Protein AF-A0A1A9W8E7-F1 (afdb_monomer)

Foldseek 3Di:
DPPVVVVVVVVVVVVVLVVPDDPDDPVVSVVVVVVVVVVVVVVVVQCVLVPDPVLVVVVVNDDDDDPVVVVVVVCVVCVVVVDDDDPVVVVVVCCVPVVVVVVVVVVVVVVVVVVVVCVVVVVDPLVRDPDNDD

Solvent-accessible surface area (backbone atoms only — not comparable to full-atom values): 8160 Å² total; per-residue (Å²): 132,66,69,70,56,53,55,51,51,52,50,52,50,50,54,60,51,61,78,71,55,75,98,65,56,71,69,58,51,53,55,49,49,54,50,49,51,52,51,50,52,55,48,50,53,49,49,58,60,70,72,38,65,71,52,56,70,71,76,77,46,81,78,85,88,52,71,66,60,52,50,54,53,50,53,64,71,46,42,73,82,71,60,72,99,40,77,67,57,49,53,52,56,49,45,68,55,51,49,59,53,52,51,50,54,50,52,53,49,52,56,47,54,58,50,54,50,36,56,74,74,56,76,54,56,83,86,76,48,92,78,81,87,127

Radius of gyration: 32.54 Å; Cα contacts (8 Å, |Δi|>4): 14; chains: 1; bounding box: 65×49×81 Å

InterPro domains:
  IPR009866 NADH:ubiquinone oxidoreductase, subunit NDUFB4 [PF07225] (23-132)
  IPR009866 NADH:ubiquinone oxidoreductase, subunit NDUFB4 [PTHR15469] (21-133)

Structure (mmCIF, N/CA/C/O backbone):
data_AF-A0A1A9W8E7-F1
#
_entry.id   AF-A0A1A9W8E7-F1
#
loop_
_atom_site.group_PDB
_atom_site.id
_atom_site.type_symbol
_atom_site.label_atom_id
_atom_site.label_alt_id
_atom_site.label_comp_id
_atom_site.label_asym_id
_atom_site.label_entity_id
_atom_site.label_seq_id
_atom_site.pdbx_PDB_ins_code
_atom_site.Cartn_x
_atom_site.Cartn_y
_atom_site.Cartn_z
_atom_site.occupancy
_atom_site.B_iso_or_equiv
_atom_site.auth_seq_id
_atom_site.auth_comp_id
_atom_site.auth_asym_id
_atom_site.auth_atom_id
_atom_site.pdbx_PDB_model_num
ATOM 1 N N . MET A 1 1 ? 26.414 -9.401 -46.247 1.00 47.16 1 MET A N 1
ATOM 2 C CA . MET A 1 1 ? 24.936 -9.395 -46.399 1.00 47.16 1 MET A CA 1
ATOM 3 C C . MET A 1 1 ? 24.150 -9.124 -45.103 1.00 47.16 1 MET A C 1
ATOM 5 O O . MET A 1 1 ? 22.928 -9.137 -45.153 1.00 47.16 1 MET A O 1
ATOM 9 N N . SER A 1 2 ? 24.801 -8.843 -43.962 1.00 51.91 2 SER A N 1
ATOM 10 C CA . SER A 1 2 ? 24.119 -8.561 -42.680 1.00 51.91 2 SER A CA 1
ATOM 11 C C . SER A 1 2 ? 23.713 -7.082 -42.519 1.00 51.91 2 SER A C 1
ATOM 13 O O . SER A 1 2 ? 22.592 -6.788 -42.121 1.00 51.91 2 SER A O 1
ATOM 15 N N . VAL A 1 3 ? 24.575 -6.149 -42.942 1.00 52.59 3 VAL A N 1
ATOM 16 C CA . VAL A 1 3 ? 24.404 -4.699 -42.706 1.00 52.59 3 VAL A CA 1
ATOM 17 C C . VAL A 1 3 ? 23.151 -4.115 -43.383 1.00 52.59 3 VAL A C 1
ATOM 19 O O . VAL A 1 3 ? 22.425 -3.347 -42.765 1.00 52.59 3 VAL A O 1
ATOM 22 N N . ALA A 1 4 ? 22.830 -4.543 -44.609 1.00 54.62 4 ALA A N 1
ATOM 23 C CA . ALA A 1 4 ? 21.689 -4.015 -45.371 1.00 54.62 4 ALA A CA 1
ATOM 24 C C . ALA A 1 4 ? 20.306 -4.467 -44.852 1.00 54.62 4 ALA A C 1
ATOM 26 O O . ALA A 1 4 ? 19.302 -3.823 -45.137 1.00 54.62 4 ALA A O 1
ATOM 27 N N . LYS A 1 5 ? 20.226 -5.577 -44.100 1.00 53.84 5 LYS A N 1
ATOM 28 C CA . LYS A 1 5 ? 18.956 -6.038 -43.504 1.00 53.84 5 LYS A CA 1
ATOM 29 C C . LYS A 1 5 ? 18.612 -5.278 -42.224 1.00 53.84 5 LYS A C 1
ATOM 31 O O . LYS A 1 5 ? 17.435 -5.088 -41.944 1.00 53.84 5 LYS A O 1
ATOM 36 N N . VAL A 1 6 ? 19.625 -4.838 -41.477 1.00 55.06 6 VAL A N 1
ATOM 37 C CA . VAL A 1 6 ? 19.443 -4.036 -40.259 1.00 55.06 6 VAL A CA 1
ATOM 38 C C . VAL A 1 6 ? 18.951 -2.633 -40.620 1.00 55.06 6 VAL A C 1
ATOM 40 O O . VAL A 1 6 ? 17.954 -2.194 -40.061 1.00 55.06 6 VAL A O 1
ATOM 43 N N . SER A 1 7 ? 19.536 -2.002 -41.647 1.00 55.19 7 SER A N 1
ATOM 44 C CA . SER A 1 7 ? 19.120 -0.666 -42.098 1.00 55.19 7 SER A CA 1
ATOM 45 C C . SER A 1 7 ? 17.688 -0.625 -42.639 1.00 55.19 7 SER A C 1
ATOM 47 O O . SER A 1 7 ? 16.977 0.346 -42.428 1.00 55.19 7 SER A O 1
ATOM 49 N N . LEU A 1 8 ? 17.230 -1.680 -43.325 1.00 58.16 8 LEU A N 1
ATOM 50 C CA . LEU A 1 8 ? 15.849 -1.752 -43.817 1.00 58.16 8 LEU A CA 1
ATOM 51 C C . LEU A 1 8 ? 14.836 -1.953 -42.680 1.00 58.16 8 LEU A C 1
ATOM 53 O O . LEU A 1 8 ? 13.749 -1.391 -42.741 1.00 58.16 8 LEU A O 1
ATOM 57 N N . ALA A 1 9 ? 15.191 -2.719 -41.643 1.00 60.59 9 ALA A N 1
ATOM 58 C CA . ALA A 1 9 ? 14.333 -2.926 -40.478 1.00 60.59 9 ALA A CA 1
ATOM 59 C C . ALA A 1 9 ? 14.241 -1.670 -39.595 1.00 60.59 9 ALA A C 1
ATOM 61 O O . ALA A 1 9 ? 13.164 -1.368 -39.091 1.00 60.59 9 ALA A O 1
ATOM 62 N N . GLU A 1 10 ? 15.338 -0.923 -39.438 1.00 59.28 10 GLU A N 1
ATOM 63 C CA . GLU A 1 10 ? 15.341 0.379 -38.754 1.00 59.28 10 GLU A CA 1
ATOM 64 C C . GLU A 1 10 ? 14.462 1.392 -39.501 1.00 59.28 10 GLU A C 1
ATOM 66 O O . GLU A 1 10 ? 13.580 1.992 -38.891 1.00 59.28 10 GLU A O 1
ATOM 71 N N . VAL A 1 11 ? 14.591 1.473 -40.832 1.00 61.31 11 VAL A N 1
ATOM 72 C CA . VAL A 1 11 ? 13.743 2.328 -41.683 1.00 61.31 11 VAL A CA 1
ATOM 73 C C . VAL A 1 11 ? 12.268 1.895 -41.651 1.00 61.31 11 VAL A C 1
ATOM 75 O O . VAL A 1 11 ? 11.374 2.738 -41.647 1.00 61.31 11 VAL A O 1
ATOM 78 N N . GLU A 1 12 ? 11.961 0.594 -41.592 1.00 62.06 12 GLU A N 1
ATOM 79 C CA . GLU A 1 12 ? 10.572 0.112 -41.506 1.00 62.06 12 GLU A CA 1
ATOM 80 C C . GLU A 1 12 ? 9.936 0.393 -40.133 1.00 62.06 12 GLU A C 1
ATOM 82 O O . GLU A 1 12 ? 8.742 0.689 -40.041 1.00 62.06 12 GLU A O 1
ATOM 87 N N . VAL A 1 13 ? 10.727 0.330 -39.057 1.00 64.44 13 VAL A N 1
ATOM 88 C CA . VAL A 1 13 ? 10.280 0.713 -37.713 1.00 64.44 13 VAL A CA 1
ATOM 89 C C . VAL A 1 13 ? 10.059 2.221 -37.647 1.00 64.44 13 VAL A C 1
ATOM 91 O O . VAL A 1 13 ? 8.990 2.628 -37.204 1.00 64.44 13 VAL A O 1
ATOM 94 N N . GLU A 1 14 ? 10.991 3.039 -38.144 1.00 60.75 14 GLU A N 1
ATOM 95 C CA . GLU A 1 14 ? 10.847 4.501 -38.193 1.00 60.75 14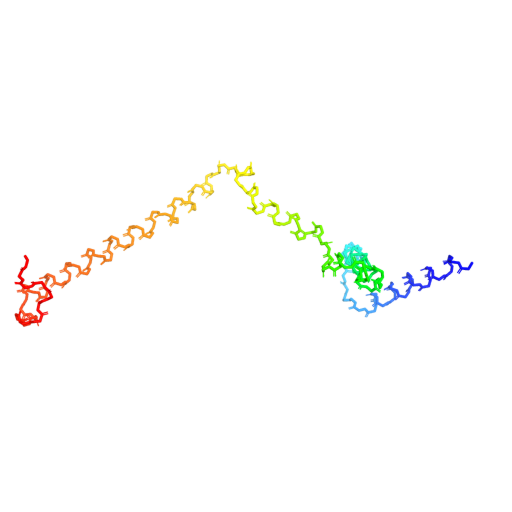 GLU A CA 1
ATOM 96 C C . GLU A 1 14 ? 9.617 4.928 -39.008 1.00 60.75 14 GLU A C 1
ATOM 98 O O . GLU A 1 14 ? 8.780 5.676 -38.507 1.00 60.75 14 GLU A O 1
ATOM 103 N N . THR A 1 15 ? 9.423 4.374 -40.209 1.00 60.91 15 THR A N 1
ATOM 104 C CA . THR A 1 15 ? 8.284 4.720 -41.085 1.00 60.91 15 THR A CA 1
ATOM 105 C C . THR A 1 15 ? 6.926 4.278 -40.526 1.00 60.91 15 THR A C 1
ATOM 107 O O . THR A 1 15 ? 5.948 5.029 -40.608 1.00 60.91 15 THR A O 1
ATOM 110 N N . LYS A 1 16 ? 6.831 3.093 -39.900 1.00 61.00 16 LYS A N 1
ATOM 111 C CA . LYS A 1 16 ? 5.601 2.660 -39.201 1.00 61.00 16 LYS A CA 1
ATOM 112 C C . LYS A 1 16 ? 5.328 3.469 -37.935 1.00 61.00 16 LYS A C 1
ATOM 114 O O . LYS A 1 16 ? 4.161 3.627 -37.570 1.00 61.00 16 LYS A O 1
ATOM 119 N N . PHE A 1 17 ? 6.369 3.942 -37.254 1.00 63.12 17 PHE A N 1
ATOM 120 C CA . PHE A 1 17 ? 6.232 4.754 -36.048 1.00 63.12 17 PHE A CA 1
ATOM 121 C C . PHE A 1 17 ? 5.801 6.187 -36.389 1.00 63.12 17 PHE A C 1
ATOM 123 O O . PHE A 1 17 ? 4.912 6.728 -35.736 1.00 63.12 17 PHE A O 1
ATOM 130 N N . GLU A 1 18 ? 6.354 6.768 -37.455 1.00 61.44 18 GLU A N 1
ATOM 131 C CA . GLU A 1 18 ? 6.046 8.125 -37.917 1.00 61.44 18 GLU A CA 1
ATOM 132 C C . GLU A 1 18 ? 4.611 8.262 -38.453 1.00 61.44 18 GLU A C 1
ATOM 134 O O . GLU A 1 18 ? 3.921 9.220 -38.119 1.00 61.44 18 GLU A O 1
ATOM 139 N N . CYS A 1 19 ? 4.098 7.258 -39.175 1.00 56.66 19 CYS A N 1
ATOM 140 C CA . CYS A 1 19 ? 2.725 7.247 -39.706 1.00 56.66 19 CYS A CA 1
ATOM 141 C C . CYS A 1 19 ? 1.627 7.167 -38.618 1.00 56.66 19 CYS A C 1
ATOM 143 O O . CYS A 1 19 ? 0.457 7.439 -38.891 1.00 56.66 19 CYS A O 1
ATOM 145 N N . LYS A 1 20 ? 1.971 6.780 -37.381 1.00 61.31 20 LYS A N 1
ATOM 146 C CA . LYS A 1 20 ? 0.993 6.421 -36.338 1.00 61.31 20 LYS A CA 1
ATOM 147 C C . LYS A 1 20 ? 0.850 7.441 -35.201 1.00 61.31 20 LYS A C 1
ATOM 149 O O . LYS A 1 20 ? -0.040 7.276 -34.366 1.00 61.31 20 LYS A O 1
ATOM 154 N N . MET A 1 21 ? 1.681 8.481 -35.143 1.00 59.03 21 MET A N 1
ATOM 155 C CA . MET A 1 21 ? 1.709 9.420 -34.014 1.00 59.03 21 MET A CA 1
ATOM 156 C C . MET A 1 21 ? 1.097 10.785 -34.381 1.00 59.03 21 MET A C 1
ATOM 158 O O . MET A 1 21 ? 1.402 11.304 -35.450 1.00 59.03 21 MET A O 1
ATOM 162 N N . PRO A 1 22 ? 0.275 11.404 -33.507 1.00 72.25 22 PRO A N 1
ATOM 163 C CA . PRO A 1 22 ? -0.137 12.801 -33.671 1.00 72.25 22 PRO A CA 1
ATOM 164 C C . PRO A 1 22 ? 1.065 13.761 -33.545 1.00 72.25 22 PRO A C 1
ATOM 166 O O . PRO A 1 22 ? 2.163 13.334 -33.183 1.00 72.25 22 PRO A O 1
ATOM 169 N N . GLU A 1 23 ? 0.861 15.050 -33.842 1.00 71.31 23 GLU A N 1
ATOM 170 C CA . GLU A 1 23 ? 1.873 16.127 -33.843 1.00 71.31 23 GLU A CA 1
ATOM 171 C C . GLU A 1 23 ? 2.519 16.356 -32.452 1.00 71.31 23 GLU A C 1
ATOM 173 O O . GLU 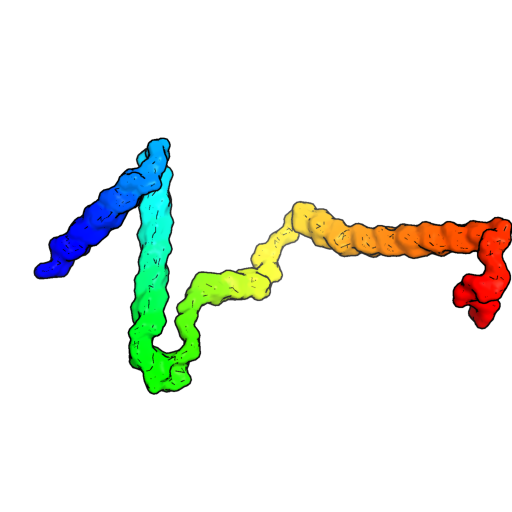A 1 23 ? 2.227 17.327 -31.758 1.00 71.31 23 GLU A O 1
ATOM 178 N N . LEU A 1 24 ? 3.378 15.436 -32.001 1.00 75.88 24 LEU A N 1
ATOM 179 C CA . LEU A 1 24 ? 4.192 15.576 -30.790 1.00 75.88 24 LEU A CA 1
ATOM 180 C C . LEU A 1 24 ? 5.484 16.342 -31.084 1.00 75.88 24 LEU A C 1
ATOM 182 O O . LEU A 1 24 ? 6.019 16.305 -32.198 1.00 75.88 24 LEU A O 1
ATOM 186 N N . SER A 1 25 ? 6.040 16.978 -30.052 1.00 85.62 25 SER A N 1
ATOM 187 C CA . SER A 1 25 ? 7.354 17.609 -30.156 1.00 85.62 25 SER A CA 1
ATOM 188 C C . SER A 1 25 ? 8.440 16.568 -30.458 1.00 85.62 25 SER A C 1
ATOM 190 O O . SER A 1 25 ? 8.342 15.395 -30.085 1.00 85.62 25 SER A O 1
ATOM 192 N N . LYS A 1 26 ? 9.523 16.996 -31.118 1.00 86.25 26 LYS A N 1
ATOM 193 C CA . LYS A 1 26 ? 10.648 16.114 -31.474 1.00 86.25 26 LYS A CA 1
ATOM 194 C C . LYS A 1 26 ? 11.218 15.366 -30.257 1.00 86.25 26 LYS A C 1
ATOM 196 O O . LYS A 1 26 ? 11.491 14.174 -30.347 1.00 86.25 26 LYS A O 1
ATOM 201 N N . ALA A 1 27 ? 11.318 16.040 -29.110 1.00 87.56 27 ALA A N 1
ATOM 202 C CA . ALA A 1 27 ? 11.829 15.449 -27.874 1.00 87.56 27 ALA A CA 1
ATOM 203 C C . ALA A 1 27 ? 10.943 14.302 -27.352 1.00 87.56 27 ALA A C 1
ATOM 205 O O . ALA A 1 27 ? 11.443 13.274 -26.898 1.00 87.56 27 ALA A O 1
ATOM 206 N N . GLU A 1 28 ? 9.620 14.440 -27.438 1.00 86.81 28 GLU A N 1
ATOM 207 C CA . GLU A 1 28 ? 8.699 13.383 -27.010 1.00 86.81 28 GLU A CA 1
ATOM 208 C C . GLU A 1 28 ? 8.747 12.179 -27.953 1.00 86.81 28 GLU A C 1
ATOM 210 O O . GLU A 1 28 ? 8.699 11.038 -27.488 1.00 86.81 28 GLU A O 1
ATOM 215 N N . LYS A 1 29 ? 8.910 12.419 -29.262 1.00 83.69 29 LYS A N 1
ATOM 216 C CA . LYS A 1 29 ? 9.096 11.355 -30.260 1.00 83.69 29 LYS A CA 1
ATOM 217 C C . LYS A 1 29 ? 10.335 10.513 -29.941 1.00 83.69 29 LYS A C 1
ATOM 219 O O . LYS A 1 29 ? 10.237 9.289 -29.882 1.00 83.69 29 LYS A O 1
ATOM 224 N N . GLU A 1 30 ? 11.462 11.152 -29.631 1.00 87.88 30 GLU A N 1
ATOM 225 C CA . GLU A 1 30 ? 12.706 10.467 -29.244 1.00 87.88 30 GLU A CA 1
ATOM 226 C C . GLU A 1 30 ? 12.545 9.643 -27.952 1.00 87.88 30 GLU A C 1
ATOM 228 O O . GLU A 1 30 ? 12.994 8.496 -27.873 1.00 87.88 30 GLU A O 1
ATOM 233 N N . LEU A 1 31 ? 11.845 10.175 -26.941 1.00 90.62 31 LEU A N 1
ATOM 234 C CA . LEU A 1 31 ? 11.563 9.436 -25.704 1.00 90.62 31 LEU A CA 1
ATOM 235 C C . LEU A 1 31 ? 10.686 8.201 -25.942 1.00 90.62 31 LEU A C 1
ATOM 237 O O . LEU A 1 31 ? 10.896 7.161 -25.308 1.00 90.62 31 LEU A O 1
ATOM 241 N N . LEU A 1 32 ? 9.698 8.304 -26.830 1.00 87.88 32 LEU A N 1
ATOM 242 C CA . LEU A 1 32 ? 8.816 7.192 -27.176 1.00 87.88 32 LEU A CA 1
ATOM 243 C C . LEU A 1 32 ? 9.539 6.120 -27.985 1.00 87.88 32 LEU A C 1
ATOM 245 O O . LEU A 1 32 ? 9.374 4.940 -27.673 1.00 87.88 32 LEU A O 1
ATOM 249 N N . LEU A 1 33 ? 10.378 6.515 -28.945 1.00 87.25 33 LEU A N 1
ATOM 250 C CA . LEU A 1 33 ? 11.244 5.596 -29.685 1.00 87.25 33 LEU A CA 1
ATOM 251 C C . LEU A 1 33 ? 12.162 4.838 -28.728 1.00 87.25 33 LEU A C 1
ATOM 253 O O . LEU A 1 33 ? 12.157 3.610 -28.714 1.00 87.25 33 LEU A O 1
ATOM 257 N N . ARG A 1 34 ? 12.828 5.544 -27.806 1.00 92.56 34 ARG A N 1
ATOM 258 C CA . ARG A 1 34 ? 13.684 4.910 -26.796 1.00 92.56 34 ARG A CA 1
ATOM 259 C C . ARG A 1 34 ? 12.921 3.912 -25.921 1.00 92.56 34 ARG A C 1
ATOM 261 O O . ARG A 1 34 ? 13.429 2.830 -25.627 1.00 92.56 34 ARG A O 1
ATOM 268 N N . LYS A 1 35 ? 11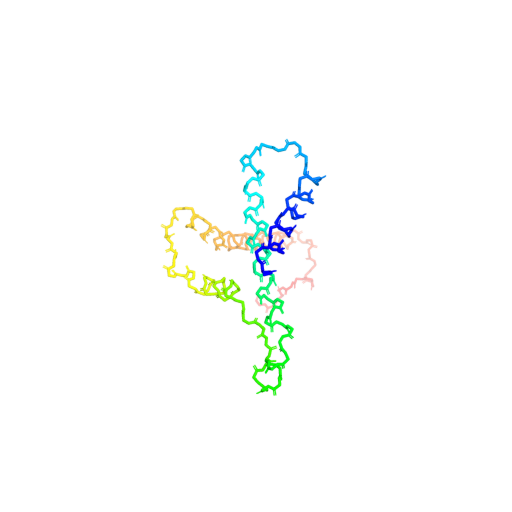.701 4.247 -25.481 1.00 92.44 35 LYS A N 1
ATOM 269 C CA . LYS A 1 35 ? 10.842 3.313 -24.727 1.00 92.44 35 LYS A CA 1
ATOM 270 C C . LYS A 1 35 ? 10.470 2.096 -25.567 1.00 92.44 35 LYS A C 1
ATOM 272 O O . LYS A 1 35 ? 10.572 0.974 -25.075 1.00 92.44 35 LYS A O 1
ATOM 277 N N . HIS A 1 36 ? 10.080 2.319 -26.819 1.00 92.88 36 HIS A N 1
ATOM 278 C CA . HIS A 1 36 ? 9.715 1.261 -27.748 1.00 92.88 36 HIS A CA 1
ATOM 279 C C . HIS A 1 36 ? 10.887 0.306 -27.998 1.00 92.88 36 HIS A C 1
ATOM 281 O O . HIS A 1 36 ? 10.725 -0.903 -27.851 1.00 92.88 36 HIS A O 1
ATOM 287 N N . GLU A 1 37 ? 12.082 0.832 -28.264 1.00 93.06 37 GLU A N 1
ATOM 288 C CA . GLU A 1 37 ? 13.306 0.045 -28.413 1.00 93.06 37 GLU A CA 1
ATOM 289 C C . GLU A 1 37 ? 13.586 -0.827 -27.187 1.00 93.06 37 GLU A C 1
ATOM 291 O O . GLU A 1 37 ? 13.900 -2.008 -27.331 1.00 93.06 37 GLU A O 1
ATOM 296 N N . MET A 1 38 ? 13.456 -0.278 -25.973 1.00 92.56 38 MET A N 1
ATOM 297 C CA . MET A 1 38 ? 13.637 -1.051 -24.739 1.00 92.56 38 MET A CA 1
ATOM 298 C C . MET A 1 38 ? 12.611 -2.185 -24.626 1.00 92.56 38 MET A C 1
ATOM 300 O O . MET A 1 38 ? 12.979 -3.315 -24.305 1.00 92.56 38 MET A O 1
ATOM 304 N N . THR A 1 39 ? 11.339 -1.921 -24.939 1.00 92.50 39 THR A N 1
ATOM 305 C CA . THR A 1 39 ? 10.289 -2.950 -24.953 1.00 92.50 39 THR A CA 1
ATOM 306 C C . THR A 1 39 ? 10.575 -4.036 -25.989 1.00 92.50 39 THR A C 1
ATOM 308 O O . THR A 1 39 ? 10.434 -5.221 -25.686 1.00 92.50 39 THR A O 1
ATOM 311 N N . MET A 1 40 ? 11.007 -3.657 -27.193 1.00 93.81 40 MET A N 1
ATOM 312 C CA . MET A 1 40 ? 11.332 -4.605 -28.258 1.00 93.81 40 MET A CA 1
ATOM 313 C C . MET A 1 40 ? 12.547 -5.463 -27.900 1.00 93.81 40 MET A C 1
ATOM 315 O O . MET A 1 40 ? 12.510 -6.671 -28.118 1.00 93.81 40 MET A O 1
ATOM 319 N N . LYS A 1 41 ? 13.583 -4.884 -27.277 1.00 94.12 41 LYS A N 1
ATOM 320 C CA . LYS A 1 41 ? 14.753 -5.626 -26.775 1.00 94.12 41 LYS A CA 1
ATOM 321 C C . LYS A 1 41 ? 14.342 -6.704 -25.765 1.00 94.12 41 LYS A C 1
ATOM 323 O O . LYS A 1 41 ? 14.618 -7.879 -25.998 1.00 94.12 41 LYS A O 1
ATOM 328 N N . LEU A 1 42 ? 13.597 -6.332 -24.720 1.00 92.06 42 LEU A N 1
ATOM 329 C CA . LEU A 1 42 ? 13.117 -7.274 -23.696 1.00 92.06 42 LEU A CA 1
ATOM 330 C C . LEU A 1 42 ? 12.203 -8.359 -24.282 1.00 92.06 42 LEU A C 1
ATOM 332 O O . LEU A 1 42 ? 12.309 -9.536 -23.938 1.00 92.06 42 LEU A O 1
ATOM 336 N N . ARG A 1 43 ? 11.320 -7.983 -25.213 1.00 93.62 43 ARG A N 1
ATOM 337 C CA . ARG A 1 43 ? 10.440 -8.932 -25.902 1.00 93.62 43 ARG A CA 1
ATOM 338 C C . ARG A 1 43 ? 11.233 -9.933 -26.739 1.00 93.62 43 ARG A C 1
ATOM 340 O O . ARG A 1 43 ? 10.923 -11.121 -26.708 1.00 93.62 43 ARG A O 1
ATOM 347 N N . ASN A 1 44 ? 12.240 -9.471 -27.475 1.00 94.19 44 ASN A N 1
ATOM 348 C CA . ASN A 1 44 ? 13.082 -10.330 -28.302 1.00 94.19 44 ASN A CA 1
ATOM 349 C C . ASN A 1 44 ? 13.887 -11.315 -27.445 1.00 94.19 44 ASN A C 1
ATOM 351 O O . ASN A 1 44 ? 13.9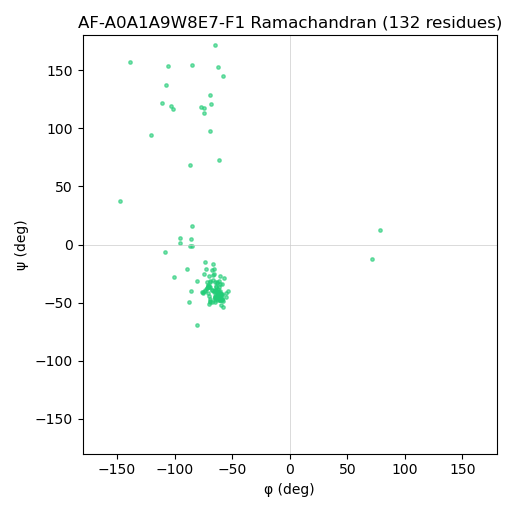87 -12.487 -27.802 1.00 94.19 44 ASN A O 1
ATOM 355 N N . GLU A 1 45 ? 14.409 -10.869 -26.300 1.00 90.81 45 GLU A N 1
ATOM 356 C CA . GLU A 1 45 ? 15.065 -11.741 -25.320 1.00 90.81 45 GLU A CA 1
ATOM 357 C C . GLU A 1 45 ? 14.107 -12.813 -24.792 1.00 90.81 45 GLU A C 1
ATOM 359 O O . GLU A 1 45 ? 14.442 -13.999 -24.809 1.00 90.81 45 GLU A O 1
ATOM 364 N N . PHE A 1 46 ? 12.892 -12.422 -24.399 1.00 91.38 46 PHE A N 1
ATOM 365 C CA . PHE A 1 46 ? 11.875 -13.362 -23.935 1.00 91.38 46 PHE A CA 1
ATOM 366 C C . PHE A 1 46 ? 11.507 -14.389 -25.008 1.00 91.38 46 PHE A C 1
ATOM 368 O O . PHE A 1 46 ? 11.497 -15.580 -24.715 1.00 91.38 46 PHE A O 1
ATOM 375 N N . ILE A 1 47 ? 11.246 -13.950 -26.246 1.00 91.69 47 ILE A N 1
ATOM 376 C CA . ILE A 1 47 ? 10.912 -14.842 -27.366 1.00 91.69 47 ILE A CA 1
ATOM 377 C C . ILE A 1 47 ? 12.066 -15.809 -27.633 1.00 91.69 47 ILE A C 1
ATOM 379 O O . ILE A 1 47 ? 11.845 -17.011 -27.707 1.00 91.69 47 ILE A O 1
ATOM 383 N N . LYS A 1 48 ? 13.309 -15.314 -27.698 1.00 90.00 48 LYS A N 1
ATOM 384 C CA . LYS A 1 48 ? 14.500 -16.152 -27.906 1.00 90.00 48 LYS A CA 1
ATOM 385 C C . LYS A 1 48 ? 14.610 -17.259 -26.858 1.00 90.00 48 LYS A C 1
ATOM 387 O O . LYS A 1 48 ? 14.977 -18.384 -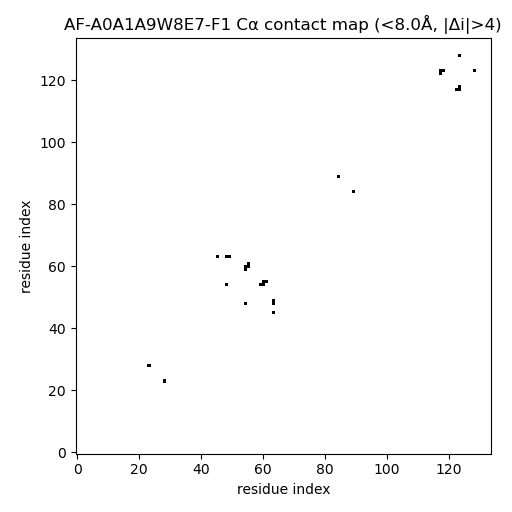27.190 1.00 90.00 48 LYS A O 1
ATOM 392 N N . GLN A 1 49 ? 14.324 -16.936 -25.598 1.00 87.62 49 GLN A N 1
ATOM 393 C CA . GLN A 1 49 ? 14.369 -17.905 -24.509 1.00 87.62 49 GLN A CA 1
ATOM 394 C C . GLN A 1 49 ? 13.161 -18.846 -24.536 1.00 87.62 49 GLN A C 1
ATOM 396 O O . GLN A 1 49 ? 13.327 -20.046 -24.339 1.00 87.62 49 GLN A O 1
ATOM 401 N N . SER A 1 50 ? 11.957 -18.334 -24.800 1.00 86.56 50 SER A N 1
ATOM 402 C CA . SER A 1 50 ? 10.721 -19.120 -24.790 1.00 86.56 50 SER A CA 1
ATOM 403 C C . SER A 1 50 ? 10.634 -20.121 -25.936 1.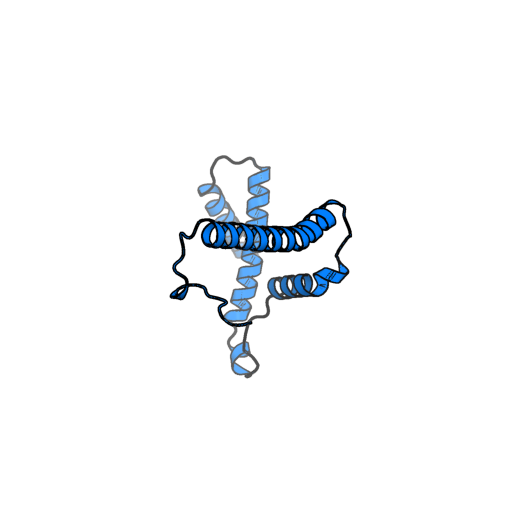00 86.56 50 SER A C 1
ATOM 405 O O . SER A 1 50 ? 10.175 -21.236 -25.719 1.00 86.56 50 SER A O 1
ATOM 407 N N . THR A 1 51 ? 11.125 -19.772 -27.125 1.00 86.62 51 THR A N 1
ATOM 408 C CA . THR A 1 51 ? 11.073 -20.648 -28.303 1.00 86.62 51 THR A CA 1
ATOM 409 C C . THR A 1 51 ? 12.248 -21.624 -28.396 1.00 86.62 51 THR A C 1
ATOM 411 O O . THR A 1 51 ? 12.305 -22.393 -29.350 1.00 86.62 51 THR A O 1
ATOM 414 N N . ASN A 1 52 ? 13.212 -21.597 -27.466 1.00 84.94 52 ASN A N 1
ATOM 415 C CA . ASN A 1 52 ? 14.374 -22.489 -27.500 1.00 84.94 52 ASN A CA 1
ATOM 416 C C . ASN A 1 52 ? 13.985 -23.930 -27.087 1.00 84.94 52 ASN A C 1
ATOM 418 O O . ASN A 1 52 ? 13.692 -24.159 -25.909 1.00 84.94 52 ASN A O 1
ATOM 422 N N . PRO A 1 53 ? 14.039 -24.923 -28.000 1.00 83.38 53 PRO A N 1
ATOM 423 C CA . PRO A 1 53 ? 13.607 -26.294 -27.714 1.00 83.38 53 PRO A CA 1
ATOM 424 C C . PRO A 1 53 ? 14.528 -27.022 -26.724 1.00 83.38 53 PRO A C 1
ATOM 426 O O . PRO A 1 53 ? 14.057 -27.816 -25.910 1.00 83.38 53 PRO A O 1
ATOM 429 N N . HIS A 1 54 ? 15.831 -26.718 -26.725 1.00 81.38 54 HIS A N 1
ATOM 430 C CA . HIS A 1 54 ? 16.801 -27.366 -25.833 1.00 81.38 54 HIS A CA 1
ATOM 431 C C . HIS A 1 54 ? 16.582 -27.013 -24.363 1.00 81.38 54 HIS A C 1
ATOM 433 O O . HIS A 1 54 ? 16.976 -27.767 -23.478 1.00 81.38 54 HIS A O 1
ATOM 439 N N . ARG A 1 55 ? 15.909 -25.891 -24.096 1.00 72.88 55 ARG A N 1
ATOM 440 C CA . ARG A 1 55 ? 15.596 -25.458 -22.737 1.00 72.88 55 ARG A CA 1
ATOM 441 C C . ARG A 1 55 ? 14.520 -26.325 -22.083 1.00 72.88 55 ARG A C 1
ATOM 443 O O . ARG A 1 55 ? 14.571 -26.534 -20.881 1.00 72.88 55 ARG A O 1
ATOM 450 N N . HIS A 1 56 ? 13.577 -26.850 -22.866 1.00 67.50 56 HIS A N 1
ATOM 451 C CA . HIS A 1 56 ? 12.525 -27.748 -22.380 1.00 67.50 56 HIS A CA 1
ATOM 452 C C . HIS A 1 56 ? 12.934 -29.230 -22.430 1.00 67.50 56 HIS A C 1
ATOM 454 O O . HIS A 1 56 ? 12.383 -30.038 -21.691 1.00 67.50 56 HIS A O 1
ATOM 460 N N . ALA A 1 57 ? 13.925 -29.588 -23.256 1.00 68.75 57 ALA A N 1
ATOM 461 C CA . ALA A 1 57 ? 14.387 -30.968 -23.421 1.00 68.75 57 ALA A CA 1
ATOM 462 C C . ALA A 1 57 ? 15.224 -31.512 -22.242 1.00 68.75 57 ALA A C 1
ATOM 464 O O . ALA A 1 57 ? 15.259 -32.719 -22.035 1.00 68.75 57 ALA A O 1
ATOM 465 N N . LEU A 1 58 ? 15.887 -30.647 -21.465 1.00 66.19 58 LEU A N 1
ATOM 466 C CA . LEU A 1 58 ? 16.792 -31.045 -20.372 1.00 66.19 58 LEU A CA 1
ATOM 467 C C . LEU A 1 58 ? 16.092 -31.290 -19.020 1.00 66.19 58 LEU A C 1
ATOM 469 O O . LEU A 1 58 ? 16.765 -31.518 -18.023 1.00 66.19 58 LEU A O 1
ATOM 473 N N . GLY A 1 59 ? 14.757 -31.227 -18.944 1.00 64.25 59 GLY A N 1
ATOM 474 C CA . GLY A 1 59 ? 14.007 -31.461 -17.695 1.00 64.25 59 GLY A CA 1
ATOM 475 C C . GLY A 1 59 ? 14.129 -30.353 -16.633 1.00 64.25 59 GLY A C 1
ATOM 476 O O . GLY A 1 59 ? 13.317 -30.300 -15.717 1.00 64.25 59 GLY A O 1
ATOM 477 N N . GLU A 1 60 ? 15.064 -29.413 -16.795 1.00 65.69 60 GLU A N 1
ATOM 478 C CA . GLU A 1 60 ? 15.211 -28.190 -15.983 1.00 65.69 60 GLU A CA 1
ATOM 479 C C . GLU A 1 60 ? 14.320 -27.022 -16.479 1.00 65.69 60 GLU A C 1
ATOM 481 O O . GLU A 1 60 ? 14.307 -25.924 -15.920 1.00 65.69 60 GLU A O 1
ATOM 486 N N . GLY A 1 61 ? 13.561 -27.237 -17.558 1.00 60.47 61 GLY A N 1
ATOM 487 C CA . GLY A 1 61 ? 12.838 -26.206 -18.306 1.00 60.47 61 GLY A CA 1
ATOM 488 C C . GLY A 1 61 ? 11.441 -25.878 -17.787 1.00 60.47 61 GLY A C 1
ATOM 489 O O . GLY A 1 61 ? 10.465 -26.154 -18.482 1.00 60.47 61 GLY A O 1
ATOM 490 N N . GLY A 1 62 ? 11.343 -25.269 -16.602 1.00 74.06 62 GLY A N 1
ATOM 491 C CA . GLY A 1 62 ? 10.070 -24.808 -16.028 1.00 74.06 62 GLY A CA 1
ATOM 492 C C . GLY A 1 62 ? 9.588 -23.462 -16.589 1.00 74.06 62 GLY A C 1
ATOM 493 O O . GLY A 1 62 ? 8.597 -23.399 -17.313 1.00 74.06 62 GLY A O 1
ATOM 494 N N . TYR A 1 63 ? 10.283 -22.364 -16.265 1.00 80.88 63 TYR A N 1
ATOM 495 C CA . TYR A 1 63 ? 9.858 -20.995 -16.595 1.00 80.88 63 TYR A CA 1
ATOM 496 C C . TYR A 1 63 ? 11.021 -20.103 -17.061 1.00 80.88 63 TYR A C 1
ATOM 498 O O . TYR A 1 63 ? 12.188 -20.361 -16.774 1.00 80.88 63 TYR A O 1
ATOM 506 N N . VAL A 1 64 ? 10.711 -19.034 -17.808 1.00 86.88 64 VAL A N 1
ATOM 507 C CA . VAL A 1 64 ? 11.696 -18.001 -18.184 1.00 86.88 64 VAL A CA 1
ATOM 508 C C . VAL A 1 64 ? 11.918 -17.100 -16.970 1.00 86.88 64 VAL A C 1
ATOM 510 O O . VAL A 1 64 ? 10.978 -16.452 -16.519 1.00 86.88 64 VAL A O 1
ATOM 513 N N . PHE A 1 65 ? 13.141 -17.044 -16.443 1.00 87.25 65 PHE A N 1
ATOM 514 C CA . PHE A 1 65 ? 13.462 -16.136 -15.344 1.00 87.25 65 PHE A CA 1
ATOM 515 C C . PHE A 1 65 ? 13.412 -14.673 -15.809 1.00 87.25 65 PHE A C 1
ATOM 517 O O . PHE A 1 65 ? 14.149 -14.284 -16.716 1.00 87.25 65 PHE A O 1
ATOM 524 N N . ASP A 1 66 ? 12.561 -13.864 -15.174 1.00 90.12 66 ASP A N 1
ATOM 525 C CA . ASP A 1 66 ? 12.490 -12.418 -15.394 1.00 90.12 66 ASP A CA 1
ATOM 526 C C . ASP A 1 66 ? 13.213 -11.666 -14.266 1.00 90.12 66 ASP A C 1
ATOM 528 O O . ASP A 1 66 ? 12.805 -11.682 -13.101 1.00 90.12 66 ASP A O 1
ATOM 532 N N . THR A 1 67 ? 14.284 -10.958 -14.628 1.00 91.56 67 THR A N 1
ATOM 533 C CA . THR A 1 67 ? 15.055 -10.139 -13.683 1.00 91.56 67 THR A CA 1
ATOM 534 C C . THR A 1 67 ? 14.266 -8.944 -13.147 1.00 91.56 67 THR A C 1
ATOM 536 O O . THR A 1 67 ? 14.585 -8.450 -12.065 1.00 91.56 67 THR A O 1
ATOM 539 N N . GLY A 1 68 ? 13.280 -8.434 -13.891 1.00 92.12 68 GLY A N 1
ATOM 540 C CA . GLY A 1 68 ? 12.423 -7.329 -13.471 1.00 92.12 68 GLY A CA 1
ATOM 541 C C . GLY A 1 68 ? 11.494 -7.757 -12.341 1.00 92.12 68 GLY A C 1
ATOM 542 O O . GLY A 1 68 ? 11.462 -7.115 -11.289 1.00 92.12 68 GLY A O 1
ATOM 543 N N . LEU A 1 69 ? 10.819 -8.896 -12.518 1.00 92.62 69 LEU A N 1
ATOM 544 C CA . LEU A 1 69 ? 9.974 -9.487 -11.483 1.00 92.62 69 LEU A CA 1
ATOM 545 C C . LEU A 1 69 ? 10.778 -9.854 -10.230 1.00 92.62 69 LEU A C 1
ATOM 547 O O . LEU A 1 69 ? 10.366 -9.512 -9.123 1.00 92.62 69 LEU A O 1
ATOM 551 N N . ALA A 1 70 ? 11.945 -10.483 -10.399 1.00 94.31 70 ALA A N 1
ATOM 552 C CA . ALA A 1 70 ? 12.809 -10.849 -9.279 1.00 94.31 70 ALA A CA 1
ATOM 553 C C . ALA A 1 70 ? 13.260 -9.620 -8.468 1.00 94.31 70 ALA A C 1
ATOM 555 O O . ALA A 1 70 ? 13.216 -9.637 -7.239 1.00 94.31 70 ALA A O 1
ATOM 556 N N . ARG A 1 71 ? 13.629 -8.517 -9.137 1.00 94.75 71 ARG A N 1
ATOM 557 C CA . ARG A 1 71 ? 13.988 -7.254 -8.467 1.00 94.75 71 ARG A CA 1
ATOM 558 C C . ARG A 1 71 ? 12.805 -6.626 -7.734 1.00 94.75 71 ARG A C 1
ATOM 560 O O . ARG A 1 71 ? 12.976 -6.153 -6.616 1.00 94.75 71 ARG A O 1
ATOM 567 N N . HIS A 1 72 ? 11.613 -6.644 -8.327 1.00 95.12 72 HIS A N 1
ATOM 568 C CA . HIS A 1 72 ? 10.405 -6.143 -7.670 1.00 95.12 72 HIS A CA 1
ATOM 569 C C . HIS A 1 72 ? 10.071 -6.948 -6.405 1.00 95.12 72 HIS A C 1
ATOM 571 O O . HIS A 1 72 ? 9.790 -6.371 -5.357 1.00 95.12 72 HIS A O 1
ATOM 577 N N . GLN A 1 73 ? 10.166 -8.277 -6.476 1.00 95.81 73 GLN A N 1
ATOM 578 C CA . GLN A 1 73 ? 9.982 -9.145 -5.312 1.00 95.81 73 GLN A CA 1
ATOM 579 C C . GLN A 1 73 ? 11.035 -8.871 -4.232 1.00 95.81 73 GLN A C 1
ATOM 581 O O . GLN A 1 73 ? 10.675 -8.705 -3.069 1.00 95.81 73 GLN A O 1
ATOM 586 N N . ALA A 1 74 ? 12.309 -8.742 -4.615 1.00 95.75 74 ALA A N 1
ATOM 587 C CA . ALA A 1 74 ? 13.384 -8.413 -3.685 1.00 95.75 74 ALA A CA 1
ATOM 588 C C . ALA A 1 74 ? 13.139 -7.074 -2.962 1.00 95.75 74 ALA A C 1
ATOM 590 O O . ALA A 1 74 ? 13.286 -7.016 -1.746 1.00 95.75 74 ALA A O 1
ATOM 591 N N . MET A 1 75 ? 12.689 -6.032 -3.675 1.00 95.06 75 MET A N 1
ATOM 592 C CA . MET A 1 75 ? 12.377 -4.718 -3.086 1.00 95.06 75 MET A CA 1
ATOM 593 C C . MET A 1 75 ? 11.202 -4.741 -2.102 1.00 95.06 75 MET A C 1
ATOM 595 O O . MET A 1 75 ? 11.190 -3.969 -1.144 1.00 95.06 75 MET A O 1
ATOM 599 N N . ASN A 1 76 ? 10.210 -5.608 -2.320 1.00 94.31 76 ASN A N 1
ATOM 6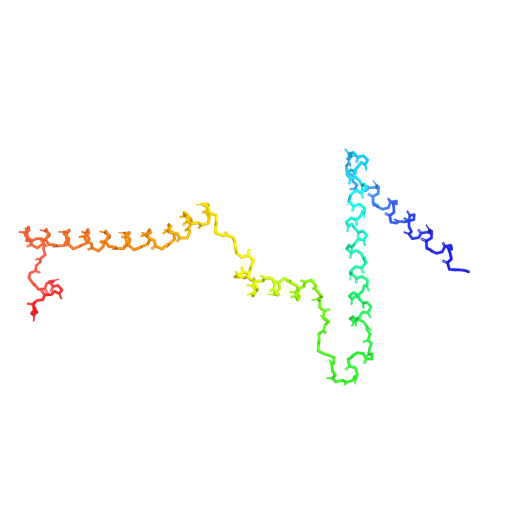00 C CA . ASN A 1 76 ? 9.092 -5.759 -1.387 1.00 94.31 76 ASN A CA 1
ATOM 601 C C . ASN A 1 76 ? 9.534 -6.433 -0.084 1.00 94.31 76 ASN A C 1
ATOM 603 O O . ASN A 1 76 ? 9.063 -6.065 0.989 1.00 94.31 76 ASN A O 1
ATOM 607 N N . VAL A 1 77 ? 10.459 -7.393 -0.170 1.00 95.44 77 VAL A N 1
ATOM 608 C CA . VAL A 1 77 ? 11.009 -8.082 1.005 1.00 95.44 77 VAL A CA 1
ATOM 609 C C . VAL A 1 77 ? 11.977 -7.176 1.774 1.00 95.44 77 VAL A C 1
ATOM 611 O O . VAL A 1 77 ? 11.916 -7.121 2.999 1.00 95.44 77 VAL A O 1
ATOM 614 N N . SER A 1 78 ? 12.815 -6.398 1.082 1.00 95.00 78 SER A N 1
ATOM 615 C CA . SER A 1 78 ? 13.784 -5.475 1.697 1.00 95.00 78 SER A CA 1
ATOM 616 C C . SER A 1 78 ? 13.203 -4.099 2.052 1.00 95.00 78 SER A C 1
ATOM 618 O O . SER A 1 78 ? 13.946 -3.146 2.310 1.00 95.00 78 SER A O 1
ATOM 620 N N . HIS A 1 79 ? 11.873 -3.962 2.097 1.00 92.69 79 HIS A N 1
ATOM 621 C CA . HIS A 1 79 ? 11.218 -2.676 2.349 1.00 92.69 79 HIS A CA 1
ATOM 622 C C . HIS A 1 79 ? 11.590 -2.084 3.715 1.00 92.69 79 HIS A C 1
ATOM 624 O O . HIS A 1 79 ? 11.738 -0.871 3.851 1.00 92.69 79 HIS A O 1
ATOM 630 N N . TYR A 1 80 ? 11.792 -2.947 4.716 1.00 91.62 80 TYR A N 1
ATOM 631 C CA . TYR A 1 80 ? 12.207 -2.534 6.056 1.00 91.62 80 TYR A CA 1
ATOM 632 C C . TYR A 1 80 ? 13.606 -1.900 6.067 1.00 91.62 80 TYR A C 1
ATOM 634 O O . TYR A 1 80 ? 13.814 -0.886 6.727 1.00 91.62 80 TYR A O 1
ATOM 642 N N . GLU A 1 81 ? 14.547 -2.437 5.288 1.00 93.50 81 GLU A N 1
ATOM 643 C CA . GLU A 1 81 ? 15.925 -1.926 5.209 1.00 93.50 81 GLU A CA 1
ATOM 644 C C . GLU A 1 81 ? 15.990 -0.529 4.577 1.00 93.50 81 GLU A C 1
ATOM 646 O O . GLU A 1 81 ? 16.842 0.286 4.925 1.00 93.50 81 GLU A O 1
ATOM 651 N N . HIS A 1 82 ? 15.061 -0.233 3.666 1.00 91.69 82 HIS A N 1
ATOM 652 C CA . HIS A 1 82 ? 14.985 1.042 2.951 1.00 91.69 82 HIS A CA 1
ATOM 653 C C . HIS A 1 82 ? 14.023 2.046 3.604 1.00 91.69 82 HIS A C 1
ATOM 655 O O . HIS A 1 82 ? 13.842 3.157 3.092 1.00 91.69 82 HIS A O 1
ATOM 661 N N . PHE A 1 83 ? 13.396 1.684 4.725 1.00 92.56 83 PHE A N 1
ATOM 662 C CA . PHE A 1 83 ? 12.440 2.546 5.403 1.00 92.56 83 PHE A CA 1
ATOM 663 C C . PHE A 1 83 ? 13.138 3.753 6.041 1.00 92.56 83 PHE A C 1
ATOM 665 O O . PHE A 1 83 ? 14.084 3.626 6.817 1.00 92.56 83 PHE A O 1
ATOM 672 N N . ARG A 1 84 ? 12.629 4.956 5.748 1.00 92.75 84 ARG A N 1
ATOM 673 C CA . ARG A 1 84 ? 13.068 6.200 6.391 1.00 92.75 84 ARG A CA 1
ATOM 674 C C . ARG A 1 84 ? 11.949 6.745 7.278 1.00 92.75 84 ARG A C 1
ATOM 676 O O . ARG A 1 84 ? 10.874 7.048 6.747 1.00 92.75 84 ARG A O 1
ATOM 683 N N . PRO A 1 85 ? 12.179 6.932 8.592 1.00 90.06 85 PRO A N 1
ATOM 684 C CA . PRO A 1 85 ? 11.176 7.507 9.477 1.00 90.06 85 PRO A CA 1
ATOM 685 C C . PRO A 1 85 ? 10.980 8.990 9.136 1.00 90.06 85 PRO A C 1
ATOM 687 O O . PRO A 1 85 ? 11.750 9.856 9.541 1.00 90.06 85 PRO A O 1
ATOM 690 N N . THR A 1 86 ? 9.946 9.284 8.349 1.00 94.44 86 THR A N 1
ATOM 691 C CA . THR A 1 86 ? 9.535 10.648 7.986 1.00 94.44 86 THR A CA 1
ATOM 692 C C . THR A 1 86 ? 8.265 11.040 8.735 1.00 94.44 86 THR A C 1
ATOM 694 O O . THR A 1 86 ? 7.435 10.191 9.064 1.00 94.44 86 THR A O 1
ATOM 697 N N . GLY A 1 87 ? 8.050 12.342 8.951 1.00 94.31 87 GLY A N 1
ATOM 698 C CA . GLY A 1 87 ? 6.823 12.830 9.596 1.00 94.31 87 GLY A CA 1
ATOM 699 C C . GLY A 1 87 ? 5.542 12.481 8.822 1.00 94.31 87 GLY A C 1
ATOM 700 O O . GLY A 1 87 ? 4.474 12.326 9.409 1.00 94.31 87 GLY A O 1
ATOM 701 N N . HIS A 1 88 ? 5.625 12.308 7.499 1.00 93.44 88 HIS A N 1
ATOM 702 C CA . HIS A 1 88 ? 4.507 11.804 6.699 1.00 93.44 88 HIS A CA 1
ATOM 703 C C . HIS A 1 88 ? 4.209 10.329 7.001 1.00 93.44 88 HIS A C 1
ATOM 705 O O . HIS A 1 88 ? 3.061 9.998 7.292 1.00 93.44 88 HIS A O 1
ATOM 711 N N . ALA A 1 89 ? 5.231 9.466 6.989 1.00 92.94 89 ALA A N 1
ATOM 712 C CA . ALA A 1 89 ? 5.074 8.043 7.283 1.00 92.94 89 ALA A CA 1
ATOM 713 C C . ALA A 1 89 ? 4.533 7.803 8.700 1.00 92.94 89 ALA A C 1
ATOM 715 O O . ALA A 1 89 ? 3.648 6.973 8.883 1.00 92.94 89 ALA A O 1
ATOM 716 N N . PHE A 1 90 ? 4.998 8.580 9.685 1.00 93.56 90 PHE A N 1
ATOM 717 C CA . PHE A 1 90 ? 4.509 8.482 11.060 1.00 93.56 90 PHE A CA 1
ATOM 718 C C . PHE A 1 90 ? 3.016 8.811 11.182 1.00 93.56 90 PHE A C 1
ATOM 720 O O . PHE A 1 90 ? 2.278 8.042 11.788 1.00 93.56 90 PHE A O 1
ATOM 727 N N . ARG A 1 91 ? 2.544 9.913 10.579 1.00 95.44 91 ARG A N 1
ATOM 728 C CA . ARG A 1 91 ? 1.119 10.298 10.633 1.00 95.44 91 ARG A CA 1
ATOM 729 C C . ARG A 1 91 ? 0.211 9.234 10.022 1.00 95.44 91 ARG A C 1
ATOM 731 O O . ARG A 1 91 ? -0.830 8.932 10.597 1.00 95.44 91 ARG A O 1
ATOM 738 N N . TRP A 1 92 ? 0.618 8.654 8.894 1.00 95.81 92 TRP A N 1
ATOM 739 C CA . TRP A 1 92 ? -0.119 7.557 8.267 1.00 95.81 92 TRP A CA 1
ATOM 740 C C . TRP A 1 92 ? -0.092 6.289 9.113 1.00 95.81 92 TRP A C 1
ATOM 742 O O . TRP A 1 92 ? -1.151 5.734 9.384 1.00 95.81 92 TRP A O 1
ATOM 752 N N . GLY A 1 93 ? 1.083 5.861 9.580 1.00 93.25 93 GLY A N 1
ATOM 753 C CA . GLY A 1 93 ? 1.207 4.673 10.426 1.00 93.25 93 GLY A CA 1
ATOM 754 C C . GLY A 1 93 ? 0.395 4.795 11.716 1.00 93.25 93 GLY A C 1
ATOM 755 O O . GLY A 1 93 ? -0.383 3.905 12.049 1.00 93.25 93 GLY A O 1
ATOM 756 N N . PHE A 1 94 ? 0.503 5.935 12.403 1.00 96.00 94 PHE A N 1
ATOM 757 C CA . PHE A 1 94 ? -0.265 6.208 13.613 1.00 96.00 94 PHE A CA 1
ATOM 758 C C . PHE A 1 94 ? -1.767 6.290 13.332 1.00 96.00 94 PHE A C 1
ATOM 760 O O . PHE A 1 94 ? -2.551 5.693 14.062 1.00 96.00 94 PHE A O 1
ATOM 767 N N . GLY A 1 95 ? -2.181 6.974 12.261 1.00 96.81 95 GLY A N 1
ATOM 768 C CA . GLY A 1 95 ? -3.588 7.076 11.874 1.00 96.81 95 GLY A CA 1
ATOM 769 C C . GLY A 1 95 ? -4.213 5.714 11.576 1.00 96.81 95 GLY A C 1
ATOM 770 O O . GLY A 1 95 ? -5.279 5.407 12.099 1.00 96.81 95 GLY A O 1
ATOM 771 N N . VAL A 1 96 ? -3.524 4.862 10.812 1.00 97.12 96 VAL A N 1
ATOM 772 C CA . VAL A 1 96 ? -4.003 3.513 10.464 1.00 97.12 96 VAL A CA 1
ATOM 773 C C . VAL A 1 96 ? -4.202 2.636 11.702 1.00 97.12 96 VAL A C 1
ATOM 775 O O . VAL A 1 96 ? -5.104 1.806 11.707 1.00 97.12 96 VAL A O 1
ATOM 778 N N . VAL A 1 97 ? -3.415 2.831 12.763 1.00 96.75 97 VAL A N 1
ATOM 779 C CA . VAL A 1 97 ? -3.550 2.066 14.013 1.00 96.75 97 VAL A CA 1
ATOM 780 C C . VAL A 1 97 ? -4.564 2.699 14.969 1.00 96.75 97 VAL A C 1
ATOM 782 O O . VAL A 1 97 ? -5.447 2.014 15.478 1.00 96.75 97 VAL A O 1
ATOM 785 N N . ALA A 1 98 ? -4.467 4.003 15.226 1.00 97.31 98 ALA A N 1
ATOM 786 C CA . ALA A 1 98 ? -5.263 4.676 16.250 1.00 97.31 98 ALA A CA 1
ATOM 787 C C . ALA A 1 98 ? -6.730 4.865 15.837 1.00 97.31 98 ALA A C 1
ATOM 789 O O . ALA A 1 98 ? -7.629 4.687 16.658 1.00 97.31 98 ALA A O 1
ATOM 790 N N . VAL A 1 99 ? -6.993 5.196 14.567 1.00 97.69 99 VAL A N 1
ATOM 791 C CA . VAL A 1 99 ? -8.351 5.462 14.067 1.00 97.69 99 VAL A CA 1
ATOM 792 C C . VAL A 1 99 ? -9.292 4.263 14.236 1.00 97.69 99 VAL A C 1
ATOM 794 O O . VAL A 1 99 ? -10.354 4.460 14.829 1.00 97.69 99 VAL A O 1
ATOM 797 N N . PRO A 1 100 ? -8.967 3.030 13.794 1.00 97.38 100 PRO A N 1
ATOM 798 C CA . PRO A 1 100 ? -9.887 1.904 13.962 1.00 97.38 100 PRO A CA 1
ATOM 799 C C . PRO A 1 100 ? -10.144 1.567 15.434 1.00 97.38 100 PRO A C 1
ATOM 801 O O . PRO A 1 100 ? -11.264 1.201 15.778 1.00 97.38 100 PRO A O 1
ATOM 804 N N . ILE A 1 101 ? -9.153 1.748 16.315 1.00 97.56 101 ILE A N 1
ATOM 805 C CA . ILE A 1 101 ? -9.317 1.520 17.758 1.00 97.56 101 ILE A CA 1
ATOM 806 C C . ILE A 1 101 ? -10.322 2.516 18.344 1.00 97.56 101 ILE A C 1
ATOM 808 O O . ILE A 1 101 ? -11.261 2.116 19.032 1.00 97.56 101 ILE A O 1
ATOM 812 N N . ILE A 1 102 ? -10.152 3.808 18.048 1.00 97.88 102 ILE A N 1
ATOM 813 C CA . ILE A 1 102 ? -11.032 4.868 18.554 1.00 97.88 102 ILE A CA 1
ATOM 814 C C . ILE A 1 102 ? -12.447 4.704 17.995 1.00 97.88 102 ILE A C 1
ATOM 816 O O . ILE A 1 102 ? -13.413 4.778 18.753 1.00 97.88 102 ILE A O 1
ATOM 820 N N . LEU A 1 103 ? -12.578 4.436 16.692 1.00 98.12 103 LEU A N 1
ATOM 821 C CA . LEU A 1 103 ? -13.877 4.216 16.055 1.00 98.12 103 LEU A CA 1
ATOM 822 C C . LEU A 1 103 ? -14.603 3.012 16.653 1.00 98.12 103 LEU A C 1
ATOM 824 O O . LEU A 1 103 ? -15.790 3.109 16.956 1.00 98.12 103 LEU A O 1
ATOM 828 N N . TYR A 1 104 ? -13.899 1.899 16.863 1.00 97.75 104 TYR A N 1
ATOM 829 C CA . TYR A 1 104 ? -14.488 0.705 17.460 1.00 97.75 104 TYR A CA 1
ATOM 830 C C . TYR A 1 104 ? -14.932 0.949 18.906 1.00 97.75 104 TYR A C 1
ATOM 832 O O . TYR A 1 104 ? -16.056 0.611 19.275 1.00 97.75 104 TYR A O 1
ATOM 840 N N . ALA A 1 105 ? -14.086 1.590 19.717 1.00 97.12 105 ALA A N 1
ATOM 841 C CA . ALA A 1 105 ? -14.422 1.939 21.095 1.00 97.12 105 ALA A CA 1
ATOM 842 C C . ALA A 1 105 ? -15.634 2.882 21.170 1.00 97.12 105 ALA A C 1
ATOM 844 O O . ALA A 1 105 ? -16.533 2.672 21.987 1.00 97.12 105 ALA A O 1
ATOM 845 N N . TRP A 1 106 ? -15.690 3.888 20.294 1.00 98.06 106 TRP A N 1
ATOM 846 C CA . TRP A 1 106 ? -16.814 4.816 20.217 1.00 98.06 106 TRP A CA 1
ATOM 847 C C . TRP A 1 106 ? -18.109 4.119 19.789 1.00 98.06 106 TRP A C 1
ATOM 849 O O . TRP A 1 106 ? -19.135 4.296 20.444 1.00 98.06 106 TRP A O 1
ATOM 859 N N . ALA A 1 107 ? -18.062 3.276 18.753 1.00 97.31 107 ALA A N 1
ATOM 860 C CA . ALA A 1 107 ? -19.221 2.515 18.290 1.00 97.31 107 ALA A CA 1
ATOM 861 C C . ALA A 1 107 ? -19.759 1.580 19.384 1.00 97.31 107 ALA A C 1
ATOM 863 O O . ALA A 1 107 ? -20.964 1.542 19.634 1.00 97.31 107 ALA A O 1
ATOM 864 N N . LEU A 1 108 ? -18.866 0.886 20.098 1.00 96.75 108 LEU A N 1
ATOM 865 C CA . LEU A 1 108 ? -19.235 0.015 21.212 1.00 96.75 108 LEU A CA 1
ATOM 866 C C . LEU A 1 108 ? -19.893 0.801 22.356 1.00 96.75 108 LEU A C 1
ATOM 868 O O . LEU A 1 108 ? -20.886 0.349 22.929 1.00 96.75 108 LEU A O 1
ATOM 872 N N . HIS A 1 109 ? -19.359 1.981 22.682 1.00 95.69 109 HIS A N 1
ATOM 873 C CA . HIS A 1 109 ? -19.932 2.847 23.707 1.00 95.69 109 HIS A CA 1
ATOM 874 C C . HIS A 1 109 ? -21.320 3.361 23.303 1.00 95.69 109 HIS A C 1
ATOM 876 O O . HIS A 1 109 ? -22.264 3.243 24.083 1.00 95.69 109 HIS A O 1
ATOM 882 N N . ALA A 1 110 ? -21.469 3.857 22.073 1.00 96.00 110 ALA A N 1
ATOM 883 C CA . ALA A 1 110 ? -22.741 4.348 21.550 1.00 96.00 110 ALA A CA 1
ATOM 884 C C . ALA A 1 110 ? -23.818 3.249 21.533 1.00 96.00 110 ALA A C 1
ATOM 886 O O . ALA A 1 110 ? -24.938 3.469 21.998 1.00 96.00 110 ALA A O 1
ATOM 887 N N . GLU A 1 111 ? -23.473 2.039 21.081 1.00 94.06 111 GLU A N 1
ATOM 888 C CA . GLU A 1 111 ? -24.383 0.891 21.115 1.00 94.06 111 GLU A CA 1
ATOM 889 C C . GLU A 1 111 ? -24.801 0.501 22.533 1.00 94.06 111 GLU A C 1
ATOM 891 O O . GLU A 1 111 ? -25.931 0.051 22.747 1.00 94.06 111 GLU A O 1
ATOM 896 N N . ARG A 1 112 ? -23.887 0.605 23.501 1.00 91.31 112 ARG A N 1
ATOM 897 C CA . ARG A 1 112 ? -24.173 0.270 24.894 1.00 91.31 112 ARG A CA 1
ATOM 898 C C . ARG A 1 112 ? -25.118 1.29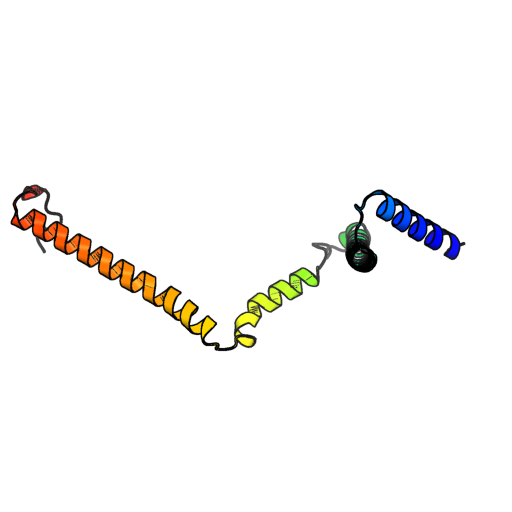5 25.513 1.00 91.31 112 ARG A C 1
ATOM 900 O O . ARG A 1 112 ? -26.165 0.894 26.018 1.00 91.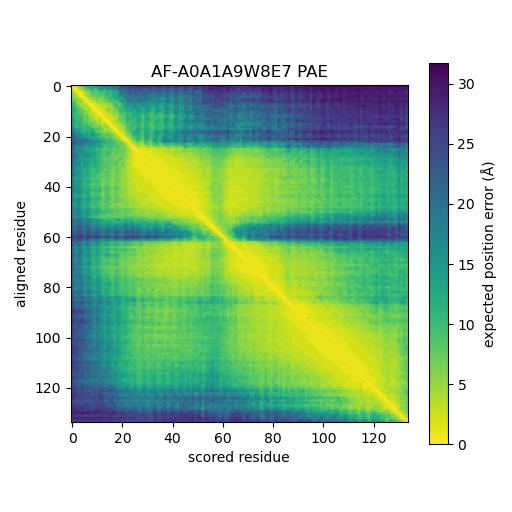31 112 ARG A O 1
ATOM 907 N N . SER A 1 113 ? -24.808 2.583 25.396 1.00 92.06 113 SER A N 1
ATOM 908 C CA . SER A 1 113 ? -25.626 3.660 25.966 1.00 92.06 113 SER A CA 1
ATOM 909 C C . SER A 1 113 ? -27.033 3.689 25.366 1.00 92.06 113 SER A C 1
ATOM 911 O O . SER A 1 113 ? -28.011 3.721 26.110 1.00 92.06 113 SER A O 1
ATOM 913 N N . ALA A 1 114 ? -27.162 3.558 24.040 1.00 91.25 114 ALA A N 1
ATOM 914 C CA . ALA A 1 114 ? -28.470 3.520 23.378 1.00 91.25 114 ALA A CA 1
ATOM 915 C C . ALA A 1 114 ? -29.316 2.309 23.812 1.00 91.25 114 ALA A C 1
ATOM 917 O O . ALA A 1 114 ? -30.544 2.363 23.852 1.00 91.25 114 ALA A O 1
ATOM 918 N N . ARG A 1 115 ? -28.676 1.180 24.130 1.00 88.38 115 ARG A N 1
ATOM 919 C CA . ARG A 1 115 ? -29.366 -0.028 24.597 1.00 88.38 115 ARG A CA 1
ATOM 920 C C . ARG A 1 115 ? -29.802 0.093 26.054 1.00 88.38 115 ARG A C 1
ATOM 922 O O . ARG A 1 115 ? -30.912 -0.313 26.385 1.00 88.38 115 ARG A O 1
ATOM 929 N N . GLU A 1 116 ? -28.951 0.662 26.903 1.00 87.56 116 GLU A N 1
ATOM 930 C CA . GLU A 1 116 ? -29.268 0.953 28.304 1.00 87.56 116 GLU A CA 1
ATOM 931 C C . GLU A 1 116 ? -30.425 1.958 28.423 1.00 87.56 116 GLU A C 1
ATOM 933 O O . GLU A 1 116 ? -31.317 1.769 29.250 1.00 87.56 116 GLU A O 1
ATOM 938 N N . GLU A 1 117 ? -30.481 2.963 27.547 1.00 91.06 117 GLU A N 1
ATOM 939 C CA . GLU A 1 117 ? -31.594 3.915 27.469 1.00 91.06 117 GLU A CA 1
ATOM 940 C C . GLU A 1 117 ? -32.927 3.223 27.147 1.00 91.06 117 GLU A C 1
ATOM 942 O O . GLU A 1 117 ? -33.902 3.380 27.883 1.00 91.06 117 GLU A O 1
ATOM 947 N N . LYS A 1 118 ? -32.949 2.342 26.139 1.00 90.00 118 LYS A N 1
ATOM 948 C CA . LYS A 1 118 ? -34.140 1.541 25.797 1.00 90.00 118 LYS A CA 1
ATOM 949 C C . LYS A 1 118 ? -34.616 0.657 26.950 1.00 90.00 118 LYS A C 1
ATOM 951 O O . LYS A 1 118 ? -35.816 0.437 27.118 1.00 90.00 118 LYS A O 1
ATOM 956 N N . TYR A 1 119 ? -33.691 0.146 27.765 1.00 86.88 119 TYR A N 1
ATOM 957 C CA . TYR A 1 119 ? -34.041 -0.620 28.962 1.00 86.88 119 TYR A CA 1
ATOM 958 C C . TYR A 1 119 ? -34.650 0.251 30.066 1.00 86.88 119 TYR A C 1
ATOM 960 O O . TYR A 1 119 ? -35.552 -0.226 30.757 1.00 86.88 119 TYR A O 1
ATOM 968 N N . ARG A 1 120 ? -34.192 1.502 30.224 1.00 86.19 120 ARG A N 1
ATOM 969 C CA . ARG A 1 120 ? -34.729 2.467 31.200 1.00 86.19 120 ARG A CA 1
ATOM 970 C C . ARG A 1 120 ? -36.107 2.992 30.805 1.00 86.19 120 ARG A C 1
ATOM 972 O O . ARG A 1 120 ? -36.957 3.133 31.677 1.00 86.19 120 ARG A O 1
ATOM 979 N N . ASN A 1 121 ? -36.337 3.211 29.512 1.00 90.88 121 ASN A N 1
ATOM 980 C CA . ASN A 1 121 ? -37.628 3.659 28.981 1.00 90.88 121 ASN A CA 1
ATOM 981 C C . ASN A 1 121 ? -38.695 2.550 28.981 1.00 90.88 121 ASN A C 1
ATOM 983 O O . ASN A 1 121 ? -39.878 2.832 28.823 1.00 90.88 121 ASN A O 1
ATOM 987 N N . GLY A 1 122 ? -38.291 1.284 29.146 1.00 86.69 122 GLY A N 1
ATOM 988 C CA . GLY A 1 122 ? -39.204 0.139 29.113 1.00 86.69 122 GLY A CA 1
ATOM 989 C C . GLY A 1 122 ? -39.618 -0.296 27.704 1.00 86.69 122 GLY A C 1
ATOM 990 O O . GLY A 1 122 ? -40.513 -1.124 27.569 1.00 86.69 122 GLY A O 1
ATOM 991 N N . GLU A 1 123 ? -38.952 0.206 26.660 1.00 88.25 123 GLU A N 1
ATOM 992 C CA . GLU A 1 123 ? -39.233 -0.134 25.256 1.00 88.25 123 GLU A CA 1
ATOM 993 C C . GLU A 1 123 ? -38.930 -1.606 24.930 1.00 88.25 123 GLU A C 1
ATOM 995 O O . GLU A 1 123 ? -39.514 -2.185 24.016 1.00 88.25 123 GLU A O 1
ATOM 1000 N N . VAL A 1 124 ? -38.020 -2.235 25.682 1.00 86.50 124 VAL A N 1
ATOM 1001 C CA . VAL A 1 124 ? -37.663 -3.648 25.513 1.00 86.50 124 VAL A CA 1
ATOM 1002 C C . VAL A 1 124 ? -38.320 -4.486 26.602 1.00 86.50 124 VAL A C 1
ATOM 1004 O O . VAL A 1 124 ? -38.020 -4.332 27.793 1.00 86.50 124 VAL A O 1
ATOM 1007 N N . ALA A 1 125 ? -39.167 -5.428 26.182 1.00 80.62 125 ALA A N 1
ATOM 1008 C CA . ALA A 1 125 ? -39.794 -6.385 27.080 1.00 80.62 125 ALA A CA 1
ATOM 1009 C C . ALA A 1 125 ? -38.735 -7.198 27.838 1.00 80.62 125 ALA A C 1
ATOM 1011 O O . ALA A 1 125 ? -37.685 -7.561 27.308 1.00 80.62 125 ALA A O 1
ATOM 1012 N N . TYR A 1 126 ? -39.025 -7.532 29.096 1.00 76.62 126 TYR A N 1
ATOM 1013 C CA . TYR A 1 126 ? -38.066 -8.196 29.986 1.00 76.62 126 TYR A CA 1
ATOM 1014 C C . TYR A 1 126 ? -37.531 -9.534 29.432 1.00 76.62 126 TYR A C 1
ATOM 1016 O O . TYR A 1 126 ? -36.399 -9.918 29.718 1.00 76.62 126 TYR A O 1
ATOM 1024 N N . LYS A 1 127 ? -38.324 -10.231 28.604 1.00 81.88 127 LYS A N 1
ATOM 1025 C CA . LYS A 1 127 ? -37.939 -11.483 27.932 1.00 81.88 127 LYS A CA 1
ATOM 1026 C C . LYS A 1 127 ? -36.879 -11.305 26.832 1.00 81.88 127 LYS A C 1
ATOM 1028 O O . LYS A 1 127 ? -36.118 -12.237 26.606 1.00 81.88 127 LYS A O 1
ATOM 1033 N N . ASP A 1 128 ? -36.803 -10.127 26.206 1.00 82.62 128 ASP A N 1
ATOM 1034 C CA . ASP A 1 128 ? -35.962 -9.853 25.028 1.00 82.62 128 ASP A CA 1
ATOM 1035 C C . ASP A 1 128 ? -34.602 -9.229 25.408 1.00 82.62 128 ASP A C 1
ATOM 1037 O O . ASP A 1 128 ? -33.797 -8.841 24.557 1.00 82.62 128 ASP A O 1
ATOM 1041 N N . ARG A 1 129 ? -34.310 -9.133 26.712 1.00 82.25 129 ARG A N 1
ATOM 1042 C CA . ARG A 1 129 ? -33.030 -8.636 27.229 1.00 82.25 129 ARG A CA 1
ATOM 1043 C C . ARG A 1 129 ? -31.944 -9.694 27.023 1.00 82.25 129 ARG A C 1
ATOM 1045 O O . ARG A 1 129 ? -32.003 -10.771 27.608 1.00 82.25 129 ARG A O 1
ATOM 1052 N N . ARG A 1 130 ? -30.918 -9.369 26.222 1.00 73.81 130 ARG A N 1
ATOM 1053 C CA . ARG A 1 130 ? -29.825 -10.306 25.871 1.00 73.81 130 ARG A CA 1
ATOM 1054 C C . ARG A 1 130 ? -28.933 -10.717 27.054 1.00 73.81 130 ARG A C 1
ATOM 1056 O O . ARG A 1 130 ? -28.308 -11.767 26.982 1.00 73.81 130 ARG A O 1
ATOM 1063 N N . PHE A 1 131 ? -28.902 -9.937 28.136 1.00 64.00 131 PHE A N 1
ATOM 1064 C CA . PHE A 1 131 ? -28.198 -10.270 29.381 1.00 64.00 131 PHE A CA 1
ATOM 1065 C C . PHE A 1 131 ? -29.215 -10.303 30.522 1.00 64.00 131 PHE A C 1
ATOM 1067 O O . PHE A 1 131 ? -29.600 -9.262 31.049 1.00 64.00 131 PHE A O 1
ATOM 1074 N N . LYS A 1 132 ? -29.732 -11.499 30.819 1.00 58.75 132 LYS A N 1
ATOM 1075 C CA . LYS A 1 132 ? -30.802 -11.705 31.806 1.00 58.75 132 LYS A CA 1
ATOM 1076 C C . LYS A 1 132 ? -30.286 -12.210 33.163 1.00 58.75 132 LYS A C 1
ATOM 1078 O O . LYS A 1 132 ? -30.937 -11.933 34.162 1.00 58.75 132 LYS A O 1
ATOM 1083 N N . PHE A 1 133 ? -29.151 -12.925 33.196 1.00 51.00 133 PHE A N 1
ATOM 1084 C CA . PHE A 1 133 ? -28.682 -13.682 34.375 1.00 51.00 133 PHE A CA 1
ATOM 1085 C C . PHE A 1 133 ? -27.148 -13.762 34.548 1.00 51.00 133 PHE A C 1
ATOM 1087 O O . PHE A 1 133 ? -26.633 -14.800 34.954 1.00 51.00 133 PHE A O 1
ATOM 1094 N N . ILE A 1 134 ? -26.413 -12.694 34.237 1.00 54.12 134 ILE A N 1
ATOM 1095 C CA . ILE A 1 134 ? -25.015 -12.525 34.677 1.00 54.12 134 ILE A CA 1
ATOM 1096 C C . ILE A 1 134 ? -24.940 -11.220 35.452 1.00 54.12 134 ILE A C 1
ATOM 1098 O O . ILE A 1 134 ? -25.523 -10.236 34.938 1.00 54.12 134 ILE A O 1
#

pLDDT: mean 83.17, std 14.35, range [47.16, 98.12]

Mean predicted aligned error: 11.45 Å

Organism: NCBI:txid37001

Secondary structure (DSSP, 8-state):
--HHHHHHHHHHHHHHHHTT--S--HHHHHHHHHHHHHHHHHHHHHHHHHT-HHHHHTS--S-PPPHHHHHHHHHHHTTTTT----HHHHHHHHHHHHHHHHHHHHHHHHHHHHHHHHHHHT-S-GGG-S-S--

Sequence (134 aa):
MSVAKVSLAEVEVETKFECKMPELSKAEKELLLRKHEMTMKLRNEFIKQSTNPHRHALGEGGYVFDTGLARHQAMNVSHYEHFRPTGHAFRWGFGVVAVPIILYAWALHAERSAREEKYRNGEVAYKDRRFKFI